Protein AF-A0A9D6IXH8-F1 (afdb_monomer_lite)

Foldseek 3Di:
DDDDDPLLVVLVQVLQVVQPVQKDWDWDQDPVQKIKIWIDHPPFIDIDIDHPVLSVCLVVDVVSSVVVSVVVNVRVVVSVDDDPPDPDPPPPPPCPPPPPDDDDDDDDDDDDDD

pLDDT: mean 77.28, std 16.26, range [39.84, 93.44]

Sequence (114 aa):
MLTVNANQIELMQKIARKIDRRLMFQLHHLADGSIEVKLSHGNRKTETRVSSAALEAARDDVAQFEALRLQVKRVYDRMWAPAPPPKTPRVEIQRDIAFGFRPGGQRGRPGGPR

Structure (mmCIF, N/CA/C/O backbone):
data_AF-A0A9D6IXH8-F1
#
_entry.id   AF-A0A9D6IXH8-F1
#
loop_
_atom_site.group_PDB
_atom_site.id
_atom_site.type_symbol
_atom_site.label_atom_id
_atom_site.label_alt_id
_atom_site.label_comp_id
_atom_site.label_asym_id
_atom_site.label_entity_id
_atom_site.label_seq_id
_atom_site.pdbx_PDB_ins_code
_atom_site.Cartn_x
_atom_site.Cartn_y
_atom_site.Cartn_z
_atom_site.occupancy
_atom_site.B_iso_or_equiv
_atom_site.auth_seq_id
_atom_site.auth_comp_id
_atom_site.auth_asym_id
_atom_site.auth_atom_id
_atom_site.pdbx_PDB_model_num
ATOM 1 N N . MET A 1 1 ? -1.426 20.074 13.081 1.00 44.75 1 MET A N 1
ATOM 2 C CA . MET A 1 1 ? -0.309 19.217 12.630 1.00 44.75 1 MET A CA 1
ATOM 3 C C . MET A 1 1 ? -0.898 17.828 12.413 1.00 44.75 1 MET A C 1
ATOM 5 O O . MET A 1 1 ? -1.232 17.182 13.394 1.00 44.75 1 MET A O 1
ATOM 9 N N . LEU A 1 2 ? -1.189 17.441 11.166 1.00 54.56 2 LEU A N 1
ATOM 10 C CA . LEU A 1 2 ? -1.790 16.136 10.853 1.00 54.56 2 LEU A CA 1
ATOM 11 C C . LEU A 1 2 ? -0.683 15.082 10.929 1.00 54.56 2 LEU A C 1
ATOM 13 O O . LEU A 1 2 ? 0.147 14.968 10.030 1.00 54.56 2 LEU A O 1
ATOM 17 N N . THR A 1 3 ? -0.589 14.401 12.063 1.00 63.78 3 THR A N 1
ATOM 18 C CA . THR A 1 3 ? 0.383 13.333 12.285 1.00 63.78 3 THR A CA 1
ATOM 19 C C . THR A 1 3 ? -0.150 12.019 11.723 1.00 63.78 3 THR A C 1
ATOM 21 O O . THR A 1 3 ? -1.329 11.699 11.857 1.00 63.78 3 THR A O 1
ATOM 24 N N . VAL A 1 4 ? 0.734 11.241 11.092 1.00 66.94 4 VAL A N 1
ATOM 25 C CA . VAL A 1 4 ? 0.423 9.862 10.694 1.00 66.94 4 VAL A CA 1
ATOM 26 C C . VAL A 1 4 ? 0.075 9.073 11.957 1.00 66.94 4 VAL A C 1
ATOM 28 O O . VAL A 1 4 ? 0.859 9.052 12.906 1.00 66.94 4 VAL A O 1
ATOM 31 N N . ASN A 1 5 ? -1.094 8.434 11.976 1.00 81.38 5 ASN A N 1
ATOM 32 C CA . ASN A 1 5 ? -1.536 7.658 13.129 1.00 81.38 5 ASN A CA 1
ATOM 33 C C . ASN A 1 5 ? -0.696 6.370 13.248 1.00 81.38 5 ASN A C 1
ATOM 35 O O . ASN A 1 5 ? -0.424 5.710 12.243 1.00 81.38 5 ASN A O 1
ATOM 39 N N . ALA A 1 6 ? -0.311 5.978 14.466 1.00 81.62 6 ALA A N 1
ATOM 40 C CA . ALA A 1 6 ? 0.466 4.758 14.716 1.00 81.62 6 ALA A CA 1
ATOM 41 C C . ALA A 1 6 ? -0.210 3.510 14.117 1.00 81.62 6 ALA A C 1
ATOM 43 O O . ALA A 1 6 ? 0.450 2.673 13.505 1.00 81.62 6 ALA A O 1
ATOM 44 N N . ASN A 1 7 ? -1.543 3.453 14.171 1.00 84.38 7 ASN A N 1
ATOM 45 C CA . ASN A 1 7 ? -2.324 2.357 1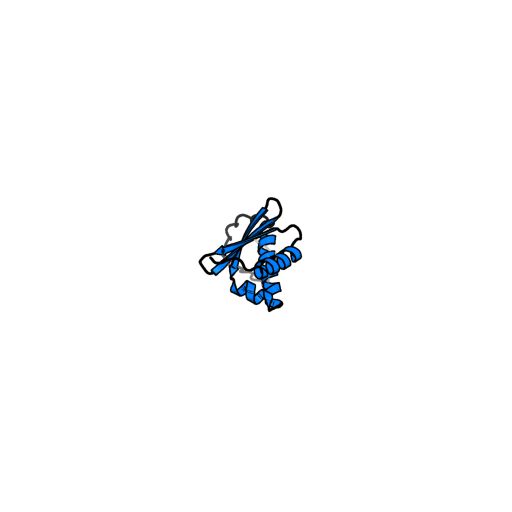3.593 1.00 84.38 7 ASN A CA 1
ATOM 46 C C . ASN A 1 7 ? -2.183 2.270 12.063 1.00 84.38 7 ASN A C 1
ATOM 48 O O . ASN A 1 7 ? -2.118 1.176 11.504 1.00 84.38 7 ASN A O 1
ATOM 52 N N . GLN A 1 8 ? -2.097 3.417 11.379 1.00 84.12 8 GLN A N 1
ATOM 53 C CA . GLN A 1 8 ? -1.906 3.480 9.925 1.00 84.12 8 GLN A CA 1
ATOM 54 C C . GLN A 1 8 ? -0.510 2.972 9.545 1.00 84.12 8 GLN A C 1
ATOM 56 O O . GLN A 1 8 ? -0.355 2.247 8.560 1.00 84.12 8 GLN A O 1
ATOM 61 N N . ILE A 1 9 ? 0.497 3.296 10.363 1.00 86.62 9 ILE A N 1
ATOM 62 C CA . ILE A 1 9 ? 1.861 2.781 10.208 1.00 86.62 9 ILE A CA 1
ATOM 63 C C . ILE A 1 9 ? 1.861 1.259 10.368 1.00 86.62 9 ILE A C 1
ATOM 65 O O . ILE A 1 9 ? 2.368 0.564 9.491 1.00 86.62 9 ILE A O 1
ATOM 69 N N . GLU A 1 10 ? 1.265 0.720 11.432 1.00 89.38 10 GLU A N 1
ATOM 70 C CA . GLU A 1 10 ? 1.212 -0.729 11.667 1.00 89.38 10 GLU A CA 1
ATOM 71 C C . GLU A 1 10 ? 0.480 -1.491 10.559 1.00 89.38 10 GLU A C 1
ATOM 73 O O . GLU A 1 10 ? 0.933 -2.554 10.124 1.00 89.38 10 GLU A O 1
ATOM 78 N N . LEU A 1 11 ? -0.640 -0.953 10.072 1.00 90.00 11 LEU A N 1
ATOM 79 C CA . LEU A 1 11 ? -1.394 -1.549 8.973 1.00 90.00 11 LEU A CA 1
ATOM 80 C C . LEU A 1 11 ? -0.534 -1.641 7.707 1.00 90.00 11 LEU A C 1
ATOM 82 O O . LEU A 1 11 ? -0.424 -2.706 7.094 1.00 90.00 11 LEU A O 1
ATOM 86 N N . MET A 1 12 ? 0.147 -0.548 7.360 1.00 89.56 12 MET A N 1
ATOM 87 C CA . MET A 1 12 ? 1.048 -0.508 6.212 1.00 89.56 12 MET A CA 1
ATOM 88 C C . MET A 1 12 ? 2.273 -1.407 6.399 1.00 89.56 12 MET A C 1
ATOM 90 O O . MET A 1 12 ? 2.682 -2.063 5.442 1.00 89.56 12 MET A O 1
ATOM 94 N N . GLN A 1 13 ? 2.803 -1.545 7.621 1.00 90.44 13 GLN A N 1
ATOM 95 C CA . GLN A 1 13 ? 3.839 -2.538 7.935 1.00 90.44 13 GLN A CA 1
ATOM 96 C C . GLN A 1 13 ? 3.352 -3.965 7.678 1.00 90.44 13 GLN A C 1
ATOM 98 O O . GLN A 1 13 ? 4.084 -4.767 7.093 1.00 90.44 13 GLN A O 1
ATOM 103 N N . LYS A 1 14 ? 2.126 -4.302 8.101 1.00 91.38 14 LYS A N 1
ATOM 104 C CA . LYS A 1 14 ? 1.530 -5.629 7.873 1.00 91.38 14 LYS A CA 1
ATOM 105 C C . LYS A 1 14 ? 1.372 -5.912 6.382 1.00 91.38 14 LYS A C 1
ATOM 107 O O . LYS A 1 14 ? 1.725 -7.002 5.929 1.00 91.38 14 LYS A O 1
ATOM 112 N N . ILE A 1 15 ? 0.891 -4.933 5.616 1.00 91.00 15 ILE A N 1
ATOM 113 C CA . ILE A 1 15 ? 0.760 -5.036 4.158 1.00 91.00 15 ILE A CA 1
ATOM 114 C C . ILE A 1 15 ? 2.132 -5.213 3.505 1.00 91.00 15 ILE A C 1
ATOM 116 O O . ILE A 1 15 ? 2.311 -6.148 2.726 1.00 91.00 15 ILE A O 1
ATOM 120 N N . ALA A 1 16 ? 3.111 -4.379 3.862 1.00 89.62 16 ALA A N 1
ATOM 121 C CA . ALA A 1 16 ? 4.459 -4.451 3.311 1.00 89.62 16 ALA A CA 1
ATOM 122 C C . ALA A 1 16 ? 5.083 -5.830 3.552 1.00 89.62 16 ALA A C 1
ATOM 124 O O . ALA A 1 16 ? 5.503 -6.482 2.600 1.00 89.62 16 ALA A O 1
ATOM 125 N N . ARG A 1 17 ? 5.017 -6.344 4.789 1.00 90.88 17 ARG A N 1
ATOM 126 C CA . ARG A 1 17 ? 5.521 -7.681 5.150 1.00 90.88 17 ARG A CA 1
ATOM 127 C C . ARG A 1 17 ? 4.841 -8.823 4.389 1.00 90.88 17 ARG A C 1
ATOM 129 O O . ARG A 1 17 ? 5.480 -9.850 4.171 1.00 90.88 17 ARG A O 1
ATOM 136 N N . LYS A 1 18 ? 3.566 -8.670 4.009 1.00 90.44 18 LYS A N 1
ATOM 137 C CA . LYS A 1 18 ? 2.831 -9.647 3.184 1.00 90.44 18 LYS A CA 1
ATOM 138 C C . LYS A 1 18 ? 3.218 -9.602 1.704 1.00 90.44 18 LYS A C 1
ATOM 140 O O . LYS A 1 18 ? 2.944 -10.570 1.001 1.00 90.44 18 LYS A O 1
ATOM 145 N N . ILE A 1 19 ? 3.775 -8.490 1.229 1.00 89.19 19 ILE A N 1
ATOM 146 C CA . ILE A 1 19 ? 4.238 -8.333 -0.154 1.00 89.19 19 ILE A CA 1
ATOM 147 C C . ILE A 1 19 ? 5.694 -8.788 -0.248 1.00 89.19 19 ILE A C 1
ATOM 149 O O . ILE A 1 19 ? 5.984 -9.737 -0.967 1.00 89.19 19 ILE A O 1
ATOM 153 N N . ASP A 1 20 ? 6.586 -8.144 0.506 1.00 88.31 20 ASP A N 1
ATOM 154 C CA . ASP A 1 20 ? 8.007 -8.473 0.567 1.00 88.31 20 ASP A CA 1
ATOM 155 C C . ASP A 1 20 ? 8.608 -8.006 1.907 1.00 88.31 20 ASP A C 1
ATOM 157 O O . ASP A 1 20 ? 8.386 -6.882 2.358 1.00 88.31 20 ASP A O 1
ATOM 161 N N . ARG A 1 21 ? 9.408 -8.859 2.559 1.00 88.12 21 ARG A N 1
ATOM 162 C CA . ARG A 1 21 ? 10.027 -8.557 3.865 1.00 88.12 21 ARG A CA 1
ATOM 163 C C . ARG A 1 21 ? 11.081 -7.444 3.811 1.00 88.12 21 ARG A C 1
ATOM 165 O O . ARG A 1 21 ? 11.414 -6.893 4.856 1.00 88.12 21 ARG A O 1
ATOM 172 N N . ARG A 1 22 ? 11.627 -7.145 2.633 1.00 88.94 22 ARG A N 1
ATOM 173 C CA . ARG A 1 22 ? 12.623 -6.095 2.374 1.00 88.94 22 ARG A CA 1
ATOM 174 C C . ARG A 1 22 ? 11.992 -4.790 1.889 1.00 88.94 22 ARG A C 1
ATOM 176 O O . ARG A 1 22 ? 12.716 -3.822 1.665 1.00 88.94 22 ARG A O 1
ATOM 183 N N . LEU A 1 23 ? 10.670 -4.751 1.715 1.00 88.81 23 LEU A N 1
ATOM 184 C CA . LEU A 1 23 ? 9.958 -3.541 1.327 1.00 88.81 23 LEU A CA 1
ATOM 185 C C . LEU A 1 23 ? 9.949 -2.545 2.489 1.00 88.81 23 LEU A C 1
ATOM 187 O O . LEU A 1 23 ? 9.373 -2.804 3.547 1.00 88.81 23 LEU A O 1
ATOM 191 N N . MET A 1 24 ? 10.570 -1.392 2.277 1.00 89.31 24 MET A N 1
ATOM 192 C CA . MET A 1 24 ? 10.493 -0.264 3.194 1.00 89.31 24 MET A CA 1
ATOM 193 C C . MET A 1 24 ? 9.417 0.709 2.716 1.00 89.31 24 MET A C 1
ATOM 195 O O . MET A 1 24 ? 9.140 0.816 1.518 1.00 89.31 24 MET A O 1
ATOM 199 N N . PHE A 1 25 ? 8.800 1.419 3.656 1.00 88.88 25 PHE A N 1
ATOM 200 C CA . PHE A 1 25 ? 7.793 2.423 3.342 1.00 88.88 25 PHE A CA 1
ATOM 201 C C . PHE A 1 25 ? 7.966 3.672 4.211 1.00 88.88 25 PHE A C 1
ATOM 203 O O . PHE A 1 25 ? 8.489 3.606 5.324 1.00 88.88 25 PHE A O 1
ATOM 210 N N . GLN A 1 26 ? 7.512 4.809 3.695 1.00 88.69 26 GLN A N 1
ATOM 211 C CA . GLN A 1 26 ? 7.388 6.069 4.425 1.00 88.69 26 GLN A CA 1
ATOM 212 C C . GLN A 1 26 ? 6.004 6.651 4.157 1.00 88.69 26 GLN A C 1
ATOM 214 O O . GLN A 1 26 ? 5.535 6.629 3.019 1.00 88.69 26 GLN A O 1
ATOM 219 N N . LEU A 1 27 ? 5.355 7.144 5.210 1.00 89.12 27 LEU A N 1
ATOM 220 C CA . LEU A 1 27 ? 4.026 7.743 5.144 1.00 89.12 27 LEU A CA 1
ATOM 221 C C . LEU A 1 27 ? 4.143 9.247 5.380 1.00 89.12 27 LEU A C 1
ATOM 223 O O . LEU A 1 27 ? 4.742 9.669 6.367 1.00 89.12 27 LEU A O 1
ATOM 227 N N . HIS A 1 28 ? 3.542 10.037 4.498 1.00 87.06 28 HIS A N 1
ATOM 228 C CA . HIS A 1 28 ? 3.436 11.485 4.638 1.00 87.06 28 HIS A CA 1
ATOM 229 C C . HIS A 1 28 ? 1.973 11.905 4.505 1.00 87.06 28 HIS A C 1
ATOM 231 O O . HIS A 1 28 ? 1.336 11.634 3.490 1.00 87.06 28 HIS A O 1
ATOM 237 N N . HIS A 1 29 ? 1.437 12.565 5.533 1.00 82.81 29 HIS A N 1
ATOM 238 C CA . HIS A 1 29 ? 0.122 13.206 5.446 1.00 82.81 29 HIS A CA 1
ATOM 239 C C . HIS A 1 29 ? 0.219 14.459 4.583 1.00 82.81 29 HIS A C 1
ATOM 241 O O . HIS A 1 29 ? 1.098 15.299 4.790 1.00 82.81 29 HIS A O 1
ATOM 247 N N . LEU A 1 30 ? -0.695 14.575 3.628 1.00 84.12 30 LEU A N 1
ATOM 248 C CA . LEU A 1 30 ? -0.845 15.736 2.767 1.00 84.12 30 LEU A CA 1
ATOM 249 C C . LEU A 1 30 ? -1.980 16.632 3.286 1.00 84.12 30 LEU A C 1
ATOM 251 O O . LEU A 1 30 ? -2.868 16.200 4.022 1.00 84.12 30 LEU A O 1
ATOM 255 N N . ALA A 1 31 ? -1.941 17.913 2.912 1.00 77.00 31 ALA A N 1
ATOM 256 C CA . ALA A 1 31 ? -2.903 18.916 3.380 1.00 77.00 31 ALA A CA 1
ATOM 257 C C . ALA A 1 31 ? -4.346 18.663 2.896 1.00 77.00 31 ALA A C 1
ATOM 259 O O . ALA A 1 31 ? -5.287 19.199 3.472 1.00 77.00 31 ALA A O 1
ATOM 260 N N . ASP A 1 32 ? -4.517 17.835 1.864 1.00 80.12 32 ASP A N 1
ATOM 261 C CA . ASP A 1 32 ? -5.805 17.409 1.307 1.00 80.12 32 ASP A CA 1
ATOM 262 C C . ASP A 1 32 ? -6.438 16.223 2.065 1.00 80.12 32 ASP A C 1
ATOM 264 O O . ASP A 1 32 ? -7.507 15.748 1.688 1.00 80.12 32 ASP A O 1
ATOM 268 N N . GLY A 1 33 ? -5.790 15.728 3.128 1.00 75.31 33 GLY A N 1
ATOM 269 C CA . GLY A 1 33 ? -6.243 14.561 3.893 1.00 75.31 33 GLY A CA 1
ATOM 270 C C . GLY A 1 33 ? -5.896 13.216 3.245 1.00 75.31 33 GLY A C 1
ATOM 271 O O . GLY A 1 33 ? -6.335 12.162 3.719 1.00 75.31 33 GLY A O 1
ATOM 272 N N . SER A 1 34 ? -5.109 13.225 2.166 1.00 84.75 34 SER A N 1
ATOM 273 C CA . SER A 1 34 ? -4.535 12.015 1.586 1.00 84.75 34 SER A CA 1
ATOM 274 C C . SER A 1 34 ? -3.200 11.655 2.244 1.00 84.75 34 SER A C 1
ATOM 276 O O . SER A 1 34 ? -2.517 12.484 2.848 1.00 84.75 34 SER A O 1
ATOM 278 N N . ILE A 1 35 ? -2.833 10.379 2.150 1.00 87.94 35 ILE A N 1
ATOM 279 C CA . ILE A 1 35 ? -1.586 9.843 2.684 1.00 87.94 35 ILE A CA 1
ATOM 280 C C . ILE A 1 35 ? -0.730 9.399 1.505 1.00 87.94 35 ILE A C 1
ATOM 282 O O . ILE A 1 35 ? -1.080 8.489 0.749 1.00 87.94 35 ILE A O 1
ATOM 286 N N . GLU A 1 36 ? 0.410 10.056 1.347 1.00 90.12 36 GLU A N 1
ATOM 287 C CA . GLU A 1 36 ? 1.445 9.649 0.415 1.00 90.12 36 GLU A CA 1
ATOM 288 C C . GLU A 1 36 ? 2.253 8.503 1.026 1.00 90.12 36 GLU A C 1
ATOM 290 O O . GLU A 1 36 ? 2.796 8.605 2.126 1.00 90.12 36 GLU A O 1
ATOM 295 N N . VAL A 1 37 ? 2.322 7.400 0.293 1.00 90.44 37 VAL A N 1
ATOM 296 C CA . VAL A 1 37 ? 3.057 6.192 0.639 1.00 90.44 37 VAL A CA 1
ATOM 297 C C . VAL A 1 37 ? 4.229 6.066 -0.323 1.00 90.44 37 VAL A C 1
ATOM 299 O O . VAL A 1 37 ? 4.060 5.706 -1.490 1.00 90.44 37 VAL A O 1
ATOM 302 N N . LYS A 1 38 ? 5.437 6.327 0.169 1.00 91.75 38 LYS A N 1
ATOM 303 C CA . LYS A 1 38 ? 6.674 6.047 -0.566 1.00 91.75 38 LYS A CA 1
ATOM 304 C C . LYS A 1 38 ? 7.090 4.620 -0.281 1.00 91.75 38 LYS A C 1
ATOM 306 O O . LYS A 1 38 ? 7.211 4.245 0.878 1.00 91.75 38 LYS A O 1
ATOM 311 N N . LEU A 1 39 ? 7.304 3.837 -1.328 1.00 91.44 39 LEU A N 1
ATOM 312 C CA . LEU A 1 39 ? 7.748 2.450 -1.267 1.00 91.44 39 LEU A CA 1
ATOM 313 C C . LEU A 1 39 ? 9.176 2.371 -1.803 1.00 91.44 39 LEU A C 1
ATOM 315 O O . LEU A 1 39 ? 9.470 2.876 -2.890 1.00 91.44 39 LEU A O 1
ATOM 319 N N . SER A 1 40 ? 10.061 1.710 -1.068 1.00 90.56 40 SER A N 1
ATOM 320 C CA . SER A 1 40 ? 11.445 1.495 -1.478 1.00 90.56 40 SER A CA 1
ATOM 321 C C . SER A 1 40 ? 11.859 0.040 -1.298 1.00 90.56 40 SER A C 1
ATOM 323 O O . SER A 1 40 ? 11.585 -0.595 -0.282 1.00 90.56 40 SER A O 1
ATOM 325 N N . HIS A 1 41 ? 12.530 -0.497 -2.314 1.00 89.62 41 HIS A N 1
ATOM 326 C CA . HIS A 1 41 ? 13.089 -1.842 -2.287 1.00 89.62 41 HIS A CA 1
ATOM 327 C C . HIS A 1 41 ? 14.464 -1.836 -2.970 1.00 89.62 41 HIS A C 1
ATOM 329 O O . HIS A 1 41 ? 14.579 -1.785 -4.199 1.00 89.62 41 HIS A O 1
ATOM 335 N N . GLY A 1 42 ? 15.528 -1.874 -2.162 1.00 87.94 42 GLY A N 1
ATOM 336 C CA . GLY A 1 42 ? 16.898 -1.670 -2.640 1.00 87.94 42 GLY A CA 1
ATOM 337 C C . GLY A 1 42 ? 17.063 -0.287 -3.281 1.00 87.94 42 GLY A C 1
ATOM 338 O O . GLY A 1 42 ? 16.712 0.725 -2.678 1.00 87.94 42 GLY A O 1
ATOM 339 N N . ASN A 1 43 ? 17.550 -0.246 -4.524 1.00 86.88 43 ASN A N 1
ATOM 340 C CA . ASN A 1 43 ? 17.771 1.006 -5.264 1.00 86.88 43 ASN A CA 1
ATOM 341 C C . ASN A 1 43 ? 16.517 1.536 -5.974 1.00 86.88 43 ASN A C 1
ATOM 343 O O . ASN A 1 43 ? 16.553 2.624 -6.548 1.00 86.88 43 ASN A O 1
ATOM 347 N N . ARG A 1 44 ? 15.412 0.782 -5.967 1.00 88.00 44 ARG A N 1
ATOM 348 C CA . ARG A 1 44 ? 14.176 1.181 -6.640 1.00 88.00 44 ARG A CA 1
ATOM 349 C C . ARG A 1 44 ? 13.219 1.836 -5.651 1.00 88.00 44 ARG A C 1
ATOM 351 O O . ARG A 1 44 ? 13.057 1.372 -4.521 1.00 88.00 44 ARG A O 1
ATOM 358 N N . LYS A 1 45 ? 12.597 2.930 -6.085 1.00 89.94 45 LYS A N 1
ATOM 359 C CA . LYS A 1 45 ? 11.658 3.728 -5.295 1.00 89.94 45 LYS A CA 1
ATOM 360 C C . LYS A 1 45 ? 10.440 4.051 -6.147 1.00 89.94 45 LYS A C 1
ATOM 362 O O . LYS A 1 45 ? 10.562 4.249 -7.353 1.00 89.94 45 LYS A O 1
ATOM 367 N N . THR A 1 46 ? 9.275 4.089 -5.526 1.00 90.75 46 THR A N 1
ATOM 368 C CA . THR A 1 46 ? 8.028 4.531 -6.151 1.00 90.75 46 THR A CA 1
ATOM 369 C C . THR A 1 46 ? 7.135 5.140 -5.081 1.00 90.75 46 THR A C 1
ATOM 371 O O . THR A 1 46 ? 7.371 4.957 -3.887 1.00 90.75 46 THR A O 1
ATOM 374 N N . GLU A 1 47 ? 6.114 5.865 -5.495 1.00 89.94 47 GLU A N 1
ATOM 375 C CA . GLU A 1 47 ? 5.183 6.527 -4.595 1.00 89.94 47 GLU A CA 1
ATOM 376 C C . GLU A 1 47 ? 3.751 6.268 -5.043 1.00 89.94 47 GLU A C 1
ATOM 378 O O . GLU A 1 47 ? 3.454 6.078 -6.224 1.00 89.94 47 GLU A O 1
ATOM 383 N N . THR A 1 48 ? 2.851 6.206 -4.074 1.00 89.06 48 THR A N 1
ATOM 384 C CA . THR A 1 48 ? 1.421 6.080 -4.318 1.00 89.06 48 THR A CA 1
ATOM 385 C C . THR A 1 48 ? 0.658 6.885 -3.285 1.00 89.06 48 THR A C 1
ATOM 387 O O . THR A 1 48 ? 1.151 7.118 -2.186 1.00 89.06 48 THR A O 1
ATOM 390 N N . ARG A 1 49 ? -0.548 7.325 -3.631 1.00 90.12 49 ARG A N 1
ATOM 391 C CA . ARG A 1 49 ? -1.427 8.045 -2.711 1.00 90.12 49 ARG A CA 1
ATOM 392 C C . ARG A 1 49 ? -2.585 7.151 -2.317 1.00 90.12 49 ARG A C 1
ATOM 394 O O . ARG A 1 49 ? -3.186 6.489 -3.164 1.00 90.12 49 ARG A O 1
ATOM 401 N N . VAL A 1 50 ? -2.888 7.151 -1.029 1.00 87.06 50 VAL A N 1
ATOM 402 C CA . VAL A 1 50 ? -3.994 6.408 -0.435 1.00 87.06 50 VAL A CA 1
ATOM 403 C C . VAL A 1 50 ? -4.808 7.384 0.401 1.00 87.06 50 VAL A C 1
ATOM 405 O O . VAL A 1 50 ? -4.257 8.184 1.150 1.00 87.06 50 VAL A O 1
ATOM 408 N N . SER A 1 51 ? -6.130 7.355 0.274 1.00 86.06 51 SER A N 1
ATOM 409 C CA . SER A 1 51 ? -6.996 8.170 1.130 1.00 86.06 51 SER A CA 1
ATOM 410 C C . SER A 1 51 ? -6.932 7.684 2.579 1.00 86.06 51 SER A C 1
ATOM 412 O O . SER A 1 51 ? -6.951 6.470 2.803 1.00 86.06 51 SER A O 1
ATOM 414 N N . SER A 1 52 ? -6.968 8.594 3.557 1.00 83.56 52 SER A N 1
ATOM 415 C CA . SER A 1 52 ? -7.030 8.200 4.971 1.00 83.56 52 SER A CA 1
ATOM 416 C C . SER A 1 52 ? -8.252 7.321 5.278 1.00 83.56 52 SER A C 1
ATOM 418 O O . SER A 1 52 ? -8.134 6.377 6.048 1.00 83.56 52 SER A O 1
ATOM 420 N N . ALA A 1 53 ? -9.394 7.555 4.619 1.00 84.00 53 ALA A N 1
ATOM 421 C CA . ALA A 1 53 ? -10.600 6.738 4.780 1.00 84.00 53 ALA A CA 1
ATOM 422 C C . ALA A 1 53 ? -10.396 5.269 4.367 1.00 84.00 53 ALA A C 1
ATOM 424 O O . ALA A 1 53 ? -10.852 4.369 5.061 1.00 84.00 53 ALA A O 1
ATOM 425 N N . ALA A 1 54 ? -9.670 5.014 3.273 1.00 83.94 54 ALA A N 1
ATOM 426 C CA . ALA A 1 54 ? -9.347 3.651 2.847 1.00 83.94 54 ALA A CA 1
ATOM 427 C C . ALA A 1 54 ? -8.420 2.931 3.839 1.00 83.94 54 ALA A C 1
ATOM 429 O O . ALA A 1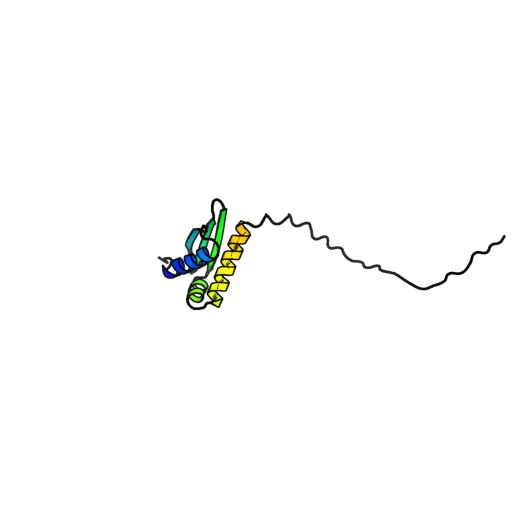 54 ? -8.545 1.724 4.021 1.00 83.94 54 ALA A O 1
ATOM 430 N N . LEU A 1 55 ? -7.505 3.660 4.489 1.00 84.62 55 LEU A N 1
ATOM 431 C CA . LEU A 1 55 ? -6.635 3.099 5.525 1.00 84.62 55 LEU A CA 1
ATOM 432 C C . LEU A 1 55 ? -7.411 2.751 6.799 1.00 84.62 55 LEU A C 1
ATOM 434 O O . LEU A 1 55 ? -7.166 1.696 7.374 1.00 84.62 55 LEU A O 1
ATOM 438 N N . GLU A 1 56 ? -8.363 3.592 7.207 1.00 86.12 56 GLU A N 1
ATOM 439 C CA . GLU A 1 56 ? -9.256 3.271 8.327 1.00 86.12 56 GLU A CA 1
ATOM 440 C C . GLU A 1 56 ? -10.176 2.089 7.976 1.00 86.12 56 GLU A C 1
ATOM 442 O O . GLU A 1 56 ? -10.240 1.122 8.724 1.00 86.12 56 GLU A O 1
ATOM 447 N N . ALA A 1 57 ? -10.800 2.076 6.795 1.00 85.81 57 ALA A N 1
ATOM 448 C CA . ALA A 1 57 ? -11.663 0.967 6.376 1.00 85.81 57 ALA A CA 1
ATOM 449 C C . ALA A 1 57 ? -10.908 -0.375 6.288 1.00 85.81 57 ALA A C 1
ATOM 451 O O . ALA A 1 57 ? -11.424 -1.414 6.694 1.00 85.81 57 ALA A O 1
ATOM 452 N N . ALA A 1 58 ? -9.661 -0.358 5.808 1.00 88.19 58 ALA A N 1
ATOM 453 C CA . ALA A 1 58 ? -8.794 -1.535 5.743 1.00 88.19 58 ALA A CA 1
ATOM 454 C C . ALA A 1 58 ? -8.349 -2.060 7.118 1.00 88.19 58 ALA A C 1
ATOM 456 O O . ALA A 1 58 ? -7.789 -3.155 7.201 1.00 88.19 58 ALA A O 1
ATOM 457 N N . ARG A 1 59 ? -8.556 -1.294 8.193 1.00 86.44 59 ARG A N 1
ATOM 458 C CA . ARG A 1 59 ? -8.316 -1.753 9.561 1.00 86.44 59 ARG A CA 1
ATOM 459 C C . ARG A 1 59 ? -9.445 -2.652 10.055 1.00 86.44 59 ARG A C 1
ATOM 461 O O . ARG A 1 59 ? -9.159 -3.665 10.692 1.00 86.44 59 ARG A O 1
ATOM 468 N N . ASP A 1 60 ? -10.683 -2.265 9.770 1.00 86.62 60 ASP A N 1
ATOM 469 C CA . ASP A 1 60 ? -11.878 -2.902 10.329 1.00 86.62 60 ASP A CA 1
ATOM 470 C C . ASP A 1 60 ? -12.425 -4.022 9.427 1.00 86.62 60 ASP A C 1
ATOM 472 O O . ASP A 1 60 ? -13.050 -4.960 9.919 1.00 86.62 60 ASP A O 1
ATOM 476 N N . ASP A 1 61 ? -12.152 -3.967 8.118 1.00 91.12 61 ASP A N 1
ATOM 477 C CA . ASP A 1 61 ? -12.677 -4.905 7.124 1.00 91.12 61 ASP A CA 1
ATOM 478 C C . ASP A 1 61 ? -11.562 -5.663 6.372 1.00 91.12 61 ASP A C 1
ATOM 480 O O . ASP A 1 61 ? -10.635 -5.086 5.792 1.00 91.12 61 ASP A O 1
ATOM 484 N N . VAL A 1 62 ? -11.673 -6.996 6.344 1.00 90.38 62 VAL A N 1
ATOM 485 C CA . VAL A 1 62 ? -10.691 -7.896 5.712 1.00 90.38 62 VAL A CA 1
ATOM 486 C C . VAL A 1 62 ? -10.669 -7.760 4.184 1.00 90.38 62 VAL A C 1
ATOM 488 O O . VAL A 1 62 ? -9.603 -7.862 3.572 1.00 90.38 62 VAL A O 1
ATOM 491 N N . ALA A 1 63 ? -11.814 -7.521 3.545 1.00 91.12 63 ALA A N 1
ATOM 492 C CA . ALA A 1 63 ? -11.885 -7.307 2.105 1.00 91.12 63 ALA A CA 1
ATOM 493 C C . ALA A 1 63 ? -11.224 -5.977 1.716 1.00 91.12 63 ALA A C 1
ATOM 495 O O . ALA A 1 63 ? -10.474 -5.932 0.738 1.00 91.12 63 ALA A O 1
ATOM 496 N N . GLN A 1 64 ? -11.420 -4.921 2.512 1.00 91.94 64 GLN A N 1
ATOM 497 C CA . GLN A 1 64 ? -10.737 -3.635 2.322 1.00 91.94 64 GLN A CA 1
ATOM 498 C C . GLN A 1 64 ? -9.227 -3.754 2.557 1.00 91.94 64 GLN A C 1
ATOM 500 O O . GLN A 1 64 ? -8.433 -3.198 1.794 1.00 91.94 64 GLN A O 1
ATOM 505 N N . PHE A 1 65 ? -8.811 -4.550 3.546 1.00 91.50 65 PHE A N 1
ATOM 506 C CA . PHE A 1 65 ? -7.403 -4.872 3.764 1.00 91.50 65 PHE A CA 1
ATOM 507 C C . PHE A 1 65 ? -6.763 -5.538 2.541 1.00 91.50 65 PHE A C 1
ATOM 509 O O . PHE A 1 65 ? -5.701 -5.115 2.075 1.00 91.50 65 PHE A O 1
ATOM 516 N N . GLU A 1 66 ? -7.394 -6.581 1.996 1.00 92.44 66 GLU A N 1
ATOM 517 C CA . GLU A 1 66 ? -6.870 -7.290 0.827 1.00 92.44 66 GLU A CA 1
ATOM 518 C C . GLU A 1 66 ? -6.907 -6.422 -0.439 1.00 92.44 66 GLU A C 1
ATOM 520 O O . GLU A 1 66 ? -5.967 -6.470 -1.238 1.00 92.44 66 GLU A O 1
ATOM 525 N N . ALA A 1 67 ? -7.920 -5.565 -0.597 1.00 90.81 67 ALA A N 1
ATOM 526 C CA . ALA A 1 67 ? -7.975 -4.584 -1.678 1.00 90.81 67 ALA A CA 1
ATOM 527 C C . ALA A 1 67 ? -6.794 -3.601 -1.606 1.00 90.81 67 ALA A C 1
ATOM 529 O O . ALA A 1 67 ? -6.092 -3.399 -2.604 1.00 90.81 67 ALA A O 1
ATOM 530 N N . LEU A 1 68 ? -6.510 -3.062 -0.416 1.00 90.62 68 LEU A N 1
ATOM 531 C CA . LEU A 1 68 ? -5.372 -2.174 -0.196 1.00 90.62 68 LEU A CA 1
ATOM 532 C C . LEU A 1 68 ? -4.041 -2.907 -0.421 1.00 90.62 68 LEU A C 1
ATOM 534 O O . LEU A 1 68 ? -3.154 -2.389 -1.104 1.00 90.62 68 LEU A O 1
ATOM 538 N N . ARG A 1 69 ? -3.911 -4.149 0.063 1.00 93.44 69 ARG A N 1
ATOM 539 C CA . ARG A 1 69 ? -2.732 -4.989 -0.193 1.00 93.44 69 ARG A CA 1
ATOM 540 C C . ARG A 1 69 ? -2.501 -5.184 -1.687 1.00 93.44 69 ARG A C 1
ATOM 542 O O . ARG A 1 69 ? -1.371 -5.035 -2.151 1.00 93.44 69 ARG A O 1
ATOM 549 N N . LEU A 1 70 ? -3.545 -5.506 -2.448 1.00 93.00 70 LEU A N 1
ATOM 550 C CA . LEU A 1 70 ? -3.460 -5.684 -3.898 1.00 93.00 70 LEU A CA 1
ATOM 551 C C . LEU A 1 70 ? -3.085 -4.383 -4.610 1.00 93.00 70 LEU A C 1
ATOM 553 O O . LEU A 1 70 ? -2.283 -4.418 -5.543 1.00 93.00 70 LEU A O 1
ATOM 557 N N . GLN A 1 71 ? -3.612 -3.240 -4.169 1.00 90.75 71 GLN A N 1
ATOM 558 C CA . GLN A 1 71 ? -3.235 -1.934 -4.708 1.00 90.75 71 GLN A CA 1
ATOM 559 C C . GLN A 1 71 ? -1.739 -1.659 -4.506 1.00 90.75 71 GLN A C 1
ATOM 561 O O . GLN A 1 71 ? -1.040 -1.360 -5.477 1.00 90.75 71 GLN A O 1
ATOM 566 N N . VAL A 1 72 ? -1.231 -1.829 -3.281 1.00 90.12 72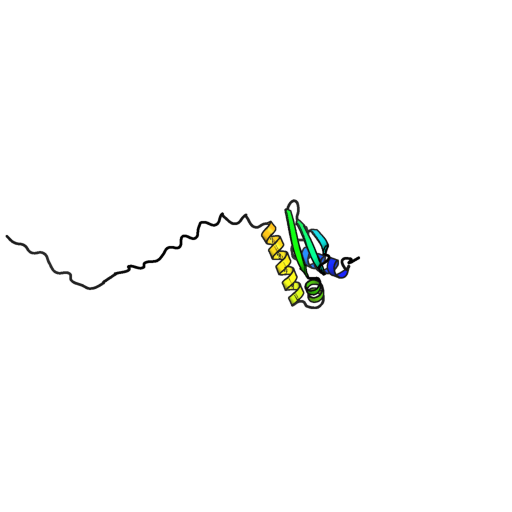 VAL A N 1
ATOM 567 C CA . VAL A 1 72 ? 0.195 -1.641 -2.961 1.00 90.12 72 VAL A CA 1
ATOM 568 C C . VAL A 1 72 ? 1.056 -2.648 -3.728 1.00 90.12 72 VAL A C 1
ATOM 570 O O . VAL A 1 72 ? 2.070 -2.267 -4.312 1.00 90.12 72 VAL A O 1
ATOM 573 N N . LYS A 1 73 ? 0.621 -3.911 -3.830 1.00 91.19 73 LYS A N 1
ATOM 574 C CA . LYS A 1 73 ? 1.314 -4.942 -4.613 1.00 91.19 73 LYS A CA 1
ATOM 575 C C . LYS A 1 73 ? 1.410 -4.568 -6.092 1.00 91.19 73 LYS A C 1
ATOM 577 O O . LYS A 1 73 ? 2.473 -4.705 -6.672 1.00 91.19 73 LYS A O 1
ATOM 582 N N . ARG A 1 74 ? 0.348 -4.043 -6.710 1.00 90.81 74 ARG A N 1
ATOM 583 C CA . ARG A 1 74 ? 0.379 -3.604 -8.121 1.00 90.81 74 ARG A CA 1
ATOM 584 C C . ARG A 1 74 ? 1.335 -2.438 -8.359 1.00 90.81 74 ARG A C 1
ATOM 586 O O . ARG A 1 74 ? 1.851 -2.290 -9.465 1.00 90.81 74 ARG A O 1
ATOM 593 N N . VAL A 1 75 ? 1.515 -1.569 -7.369 1.00 89.69 75 VAL A N 1
ATOM 594 C CA . VAL A 1 75 ? 2.497 -0.478 -7.429 1.00 89.69 75 VAL A CA 1
ATOM 595 C C . VAL A 1 75 ? 3.912 -1.041 -7.280 1.00 89.69 75 VAL A C 1
ATOM 597 O O . VAL A 1 75 ? 4.788 -0.697 -8.070 1.00 89.69 75 VAL A O 1
ATOM 600 N N . TYR A 1 76 ? 4.114 -1.969 -6.343 1.00 89.19 76 TYR A N 1
ATOM 601 C CA . TYR A 1 76 ? 5.367 -2.707 -6.201 1.00 89.19 76 TYR A CA 1
ATOM 602 C C . TYR A 1 76 ? 5.730 -3.471 -7.484 1.00 89.19 76 TYR A C 1
ATOM 604 O O . TYR A 1 76 ? 6.823 -3.295 -8.003 1.00 89.19 76 TYR A O 1
ATOM 612 N N . ASP A 1 77 ? 4.809 -4.238 -8.066 1.00 89.69 77 ASP A N 1
ATOM 613 C CA . ASP A 1 77 ? 5.040 -4.990 -9.305 1.00 89.69 77 ASP A CA 1
ATOM 614 C C . ASP A 1 77 ? 5.392 -4.044 -10.472 1.00 89.69 77 ASP A C 1
ATOM 616 O O . ASP A 1 77 ? 6.272 -4.344 -11.276 1.00 89.69 77 ASP A O 1
ATOM 620 N N . ARG A 1 78 ? 4.775 -2.851 -10.537 1.00 85.69 78 ARG A N 1
ATOM 621 C CA . ARG A 1 78 ? 5.113 -1.808 -11.525 1.00 85.69 78 ARG A CA 1
ATOM 622 C C . ARG A 1 78 ? 6.526 -1.250 -11.371 1.00 85.69 78 ARG A C 1
ATOM 624 O O . ARG A 1 78 ? 7.114 -0.854 -12.368 1.00 85.69 78 ARG A O 1
ATOM 631 N N . MET A 1 79 ? 7.088 -1.259 -10.164 1.00 85.12 79 MET A N 1
ATOM 632 C CA . MET A 1 79 ? 8.494 -0.910 -9.932 1.00 85.12 79 MET A CA 1
ATOM 633 C C . MET A 1 79 ? 9.450 -1.890 -10.635 1.00 85.12 79 MET A C 1
ATOM 635 O O . MET A 1 79 ? 10.591 -1.537 -10.943 1.00 85.12 79 MET A O 1
ATOM 639 N N . TRP A 1 80 ? 8.993 -3.122 -10.881 1.00 82.12 80 TRP A N 1
ATOM 640 C CA . TRP A 1 80 ? 9.752 -4.198 -11.525 1.00 82.12 80 TRP A CA 1
ATOM 641 C C . TRP A 1 80 ? 9.377 -4.444 -12.979 1.00 82.12 80 TRP A C 1
ATOM 643 O O . TRP A 1 80 ? 10.164 -5.054 -13.701 1.00 82.12 80 TRP A O 1
ATOM 653 N N . ALA A 1 81 ? 8.216 -3.953 -13.409 1.00 77.75 81 ALA A N 1
ATOM 654 C CA . ALA A 1 81 ? 7.768 -4.082 -14.780 1.00 77.75 81 ALA A CA 1
ATOM 655 C C . ALA A 1 81 ? 8.793 -3.453 -15.743 1.00 77.75 81 ALA A C 1
ATOM 657 O O . ALA A 1 81 ? 9.27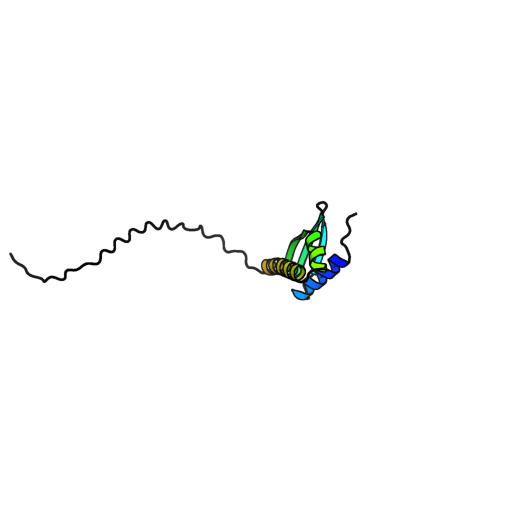6 -2.342 -15.493 1.00 77.75 81 ALA A O 1
ATOM 658 N N . PRO A 1 82 ? 9.139 -4.142 -16.845 1.00 69.44 82 PRO A N 1
ATOM 659 C CA . PRO A 1 82 ? 9.919 -3.527 -17.907 1.00 69.44 82 PRO A CA 1
ATOM 660 C C . PRO A 1 82 ? 9.160 -2.314 -18.452 1.00 69.44 82 PRO A C 1
ATOM 662 O O . PRO A 1 82 ? 7.924 -2.286 -18.433 1.00 69.44 82 PRO A O 1
ATOM 665 N N . ALA A 1 83 ? 9.900 -1.311 -18.936 1.00 63.81 83 ALA A N 1
ATOM 666 C CA . ALA A 1 83 ? 9.289 -0.171 -19.605 1.00 63.81 83 ALA A CA 1
ATOM 667 C C . ALA A 1 83 ? 8.336 -0.697 -20.692 1.00 63.81 83 ALA A C 1
ATOM 669 O O . ALA A 1 83 ? 8.723 -1.615 -21.429 1.00 63.81 83 ALA A O 1
ATOM 670 N N . PRO A 1 84 ? 7.093 -0.186 -20.772 1.00 65.25 84 PRO A N 1
ATOM 671 C CA . PRO A 1 84 ? 6.181 -0.627 -21.810 1.00 65.25 84 PRO A CA 1
ATOM 672 C C . PRO A 1 84 ? 6.882 -0.430 -23.158 1.00 65.25 84 PRO A C 1
ATOM 674 O O . PRO A 1 84 ? 7.511 0.618 -23.354 1.00 65.25 84 PRO A O 1
ATOM 677 N N . PRO A 1 85 ? 6.821 -1.419 -24.070 1.00 71.19 85 PRO A N 1
ATOM 678 C CA . PRO A 1 85 ? 7.387 -1.239 -25.394 1.00 71.19 85 PRO A CA 1
ATOM 679 C C . PRO A 1 85 ? 6.798 0.043 -25.993 1.00 71.19 85 PRO A C 1
ATOM 681 O O . PRO A 1 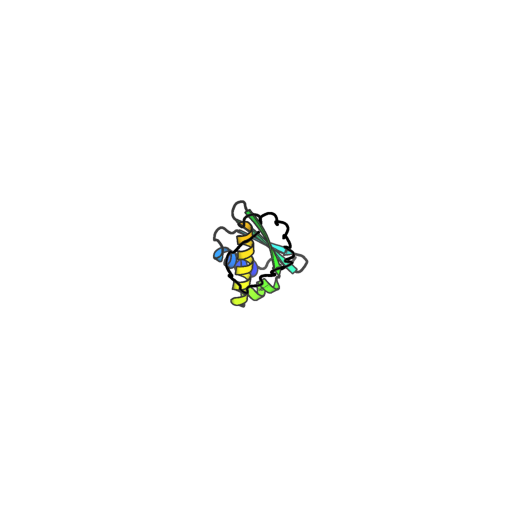85 ? 5.619 0.339 -25.739 1.00 71.19 85 PRO A O 1
ATOM 684 N N . PRO A 1 86 ? 7.599 0.833 -26.735 1.00 67.44 86 PRO A N 1
ATOM 685 C CA . PRO A 1 86 ? 7.091 2.024 -27.396 1.00 67.44 86 PRO A CA 1
ATOM 686 C C . PRO A 1 86 ? 5.825 1.622 -28.143 1.00 67.44 86 PRO A C 1
ATOM 688 O O . PRO A 1 86 ? 5.839 0.620 -28.860 1.00 67.44 86 PRO A O 1
ATOM 691 N N . LYS A 1 87 ? 4.719 2.339 -27.888 1.00 64.75 87 LYS A N 1
ATOM 692 C CA . LYS A 1 87 ? 3.434 2.078 -28.539 1.00 64.75 87 LYS A CA 1
ATOM 693 C C . LYS A 1 87 ? 3.708 2.045 -30.034 1.00 64.75 87 LYS A C 1
ATOM 695 O O . LYS A 1 87 ? 3.914 3.097 -30.638 1.00 64.75 87 LYS A O 1
ATOM 700 N N . THR A 1 88 ? 3.736 0.853 -30.622 1.00 62.31 88 THR A N 1
ATOM 701 C CA . THR A 1 88 ? 3.655 0.739 -32.066 1.00 62.31 88 THR A CA 1
ATOM 702 C C . THR A 1 88 ? 2.370 1.466 -32.442 1.00 62.31 88 THR A C 1
ATOM 704 O O . THR A 1 88 ? 1.344 1.250 -31.780 1.00 62.31 88 THR A O 1
ATOM 707 N N . PRO A 1 89 ? 2.417 2.411 -33.398 1.00 62.25 89 PRO A N 1
ATOM 708 C CA . PRO A 1 89 ? 1.207 3.065 -33.853 1.00 62.25 89 PRO A CA 1
ATOM 709 C C . PRO A 1 89 ? 0.232 1.948 -34.194 1.00 62.25 89 PRO A C 1
ATOM 711 O O . PRO A 1 89 ? 0.574 1.016 -34.925 1.00 62.25 89 PRO A O 1
ATOM 714 N N . ARG A 1 90 ? -0.935 1.981 -33.547 1.00 59.84 90 ARG A N 1
ATOM 715 C CA . ARG A 1 90 ? -2.030 1.065 -33.822 1.00 59.84 90 ARG A CA 1
ATOM 716 C C . ARG A 1 90 ? -2.300 1.229 -35.309 1.00 59.84 90 ARG A C 1
ATOM 718 O O . ARG A 1 90 ? -2.872 2.235 -35.708 1.00 59.84 90 ARG A O 1
ATOM 725 N N . VAL A 1 91 ? -1.803 0.301 -36.123 1.00 60.25 91 VAL A N 1
ATOM 726 C CA . VAL A 1 91 ? -2.169 0.237 -37.529 1.00 60.25 91 VAL A CA 1
ATOM 727 C C . VAL A 1 91 ? -3.648 -0.107 -37.485 1.00 60.25 91 VAL A C 1
ATOM 729 O O . VAL A 1 91 ? -4.023 -1.254 -37.240 1.00 60.25 91 VAL A O 1
ATOM 732 N N . GLU A 1 92 ? -4.498 0.913 -37.589 1.00 54.38 92 GLU A N 1
ATOM 733 C CA . GLU A 1 92 ? -5.876 0.730 -38.010 1.00 54.38 92 GLU A CA 1
ATOM 734 C C . GLU A 1 92 ? -5.792 0.114 -39.397 1.00 54.38 92 GLU A C 1
ATOM 736 O O . GLU A 1 92 ? -5.689 0.797 -40.412 1.00 54.38 92 GLU A O 1
ATOM 741 N N . ILE A 1 93 ? -5.765 -1.215 -39.436 1.00 60.72 93 ILE A N 1
ATOM 742 C CA . ILE A 1 93 ? -6.109 -1.944 -40.639 1.00 60.72 93 ILE A CA 1
ATOM 743 C C . ILE A 1 93 ? -7.585 -1.614 -40.838 1.00 60.72 93 ILE A C 1
ATOM 745 O O . ILE A 1 93 ? -8.449 -2.241 -40.222 1.00 60.72 93 ILE A O 1
ATOM 749 N N . GLN A 1 94 ? -7.862 -0.585 -41.644 1.00 54.84 94 GLN A N 1
ATOM 750 C CA . GLN A 1 94 ? -9.151 -0.435 -42.301 1.00 54.84 94 GLN A CA 1
ATOM 751 C C . GLN A 1 94 ? -9.361 -1.739 -43.063 1.00 54.84 94 GLN A C 1
ATOM 753 O O . GLN A 1 94 ? -8.767 -1.995 -44.108 1.00 54.84 94 GLN A O 1
ATOM 758 N N . ARG A 1 95 ? -10.116 -2.642 -42.442 1.00 54.03 95 ARG A N 1
ATOM 759 C CA . ARG A 1 95 ? -10.575 -3.873 -43.058 1.00 54.03 95 ARG A CA 1
ATOM 760 C C . ARG A 1 95 ? -11.673 -3.482 -44.042 1.00 54.03 95 ARG A C 1
ATOM 762 O O . ARG A 1 95 ? -12.848 -3.690 -43.764 1.00 54.03 95 ARG A O 1
ATOM 769 N N . ASP A 1 96 ? -11.274 -2.938 -45.186 1.00 51.47 96 ASP A N 1
ATOM 770 C CA . ASP A 1 96 ? -12.068 -3.017 -46.406 1.00 51.47 96 ASP A CA 1
ATOM 771 C C . ASP A 1 96 ? -12.040 -4.485 -46.845 1.00 51.47 96 ASP A C 1
ATOM 773 O O . ASP A 1 96 ? -11.170 -4.957 -47.579 1.00 51.47 96 ASP A O 1
ATOM 777 N N . ILE A 1 97 ? -12.941 -5.269 -46.256 1.00 52.81 97 ILE A N 1
ATOM 778 C CA . ILE A 1 97 ? -13.156 -6.672 -46.598 1.00 52.81 97 ILE A CA 1
ATOM 779 C C . ILE A 1 97 ? -13.856 -6.683 -47.958 1.00 52.81 97 ILE A C 1
ATOM 781 O O . ILE A 1 97 ? -15.065 -6.856 -48.052 1.00 52.81 97 ILE A O 1
ATOM 785 N N . ALA A 1 98 ? -13.086 -6.544 -49.033 1.00 54.34 98 ALA A N 1
ATOM 786 C CA . ALA A 1 98 ? -13.495 -6.989 -50.359 1.00 54.34 98 ALA A CA 1
ATOM 787 C C . ALA A 1 98 ? -13.222 -8.500 -50.489 1.00 54.34 98 ALA A C 1
ATOM 789 O O . ALA A 1 98 ? -12.441 -8.946 -51.325 1.00 54.34 98 ALA A O 1
ATOM 790 N N . PHE A 1 99 ? -13.850 -9.319 -49.636 1.00 46.75 99 PHE A N 1
ATOM 791 C CA . PHE A 1 99 ? -13.888 -10.773 -49.827 1.00 46.75 99 PHE A CA 1
ATOM 792 C C . PHE A 1 99 ? -15.029 -11.128 -50.788 1.00 46.75 99 PHE A C 1
ATOM 794 O O . PHE A 1 99 ? -16.075 -11.642 -50.404 1.00 46.75 99 PHE A O 1
ATOM 801 N N . GLY A 1 100 ? -14.806 -10.864 -52.073 1.00 43.53 100 GLY A N 1
ATOM 802 C CA . GLY A 1 100 ? -15.600 -11.415 -53.169 1.00 43.53 100 GLY A CA 1
ATOM 803 C C . GLY A 1 100 ? -15.167 -12.843 -53.508 1.00 43.53 100 GLY A C 1
ATOM 804 O O . GLY A 1 100 ? -14.774 -13.113 -54.638 1.00 43.53 100 GLY A O 1
ATOM 805 N N . PHE A 1 101 ? -15.202 -13.765 -52.542 1.00 49.91 101 PHE A N 1
ATOM 806 C CA . PHE A 1 101 ? -15.121 -15.197 -52.842 1.00 49.91 101 PHE A CA 1
ATOM 807 C C . PHE A 1 101 ? -16.473 -15.635 -53.418 1.00 49.91 101 PHE A C 1
ATOM 809 O O . PHE A 1 101 ? -17.452 -15.768 -52.687 1.00 49.91 101 PHE A O 1
ATOM 816 N N . ARG A 1 102 ? -16.533 -15.867 -54.733 1.00 51.53 102 ARG A N 1
ATOM 817 C CA . ARG A 1 102 ? -17.661 -16.540 -55.391 1.00 51.53 102 ARG A CA 1
ATOM 818 C C . ARG A 1 102 ? -17.272 -18.000 -55.657 1.00 51.53 102 ARG A C 1
ATOM 820 O O . ARG A 1 102 ? -16.505 -18.242 -56.586 1.00 51.53 102 ARG A O 1
ATOM 827 N N . PRO A 1 103 ? -17.755 -18.985 -54.880 1.00 53.47 103 PRO A N 1
ATOM 828 C CA . PRO A 1 103 ? -17.597 -20.388 -55.230 1.00 53.47 103 PRO A CA 1
ATOM 829 C C . PRO A 1 103 ? -18.774 -20.804 -56.122 1.00 53.47 103 PRO A C 1
ATOM 831 O O . PRO A 1 103 ? -19.930 -20.580 -55.770 1.00 53.47 103 PRO A O 1
ATOM 834 N N . GLY A 1 104 ? -18.509 -21.403 -57.284 1.00 44.31 104 GLY A N 1
ATOM 835 C CA . GLY A 1 104 ? -19.596 -21.950 -58.098 1.00 44.31 104 GLY A CA 1
ATO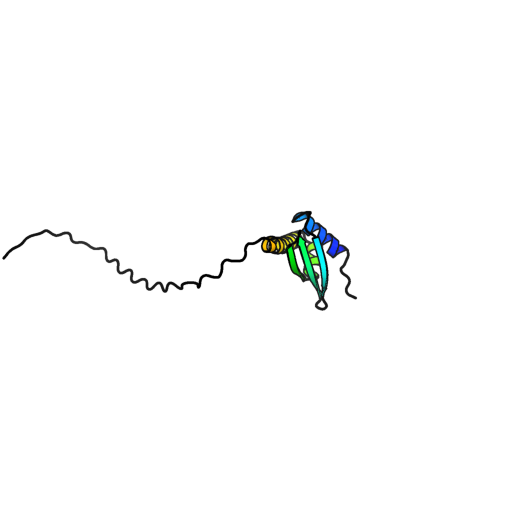M 836 C C . GLY A 1 104 ? -19.230 -22.316 -59.529 1.00 44.31 104 GLY A C 1
ATOM 837 O O . GLY A 1 104 ? -19.584 -21.593 -60.445 1.00 44.31 104 GLY A O 1
ATOM 838 N N . GLY A 1 105 ? -18.541 -23.450 -59.681 1.00 48.31 105 GLY A N 1
ATOM 839 C CA . GLY A 1 105 ? -18.706 -24.426 -60.764 1.00 48.31 105 GLY A CA 1
ATOM 840 C C . GLY A 1 105 ? -18.738 -23.964 -62.226 1.00 48.31 105 GLY A C 1
ATOM 841 O O . GLY A 1 105 ? -19.753 -23.490 -62.705 1.00 48.31 105 GLY A O 1
ATOM 842 N N . GLN A 1 106 ? -17.722 -24.355 -62.997 1.00 50.66 106 GLN A N 1
ATOM 843 C CA . GLN A 1 106 ? -17.907 -25.385 -64.029 1.00 50.66 106 GLN A CA 1
ATOM 844 C C . GLN A 1 106 ? -16.559 -25.793 -64.625 1.00 50.66 106 GLN A C 1
ATOM 846 O O . GLN A 1 106 ? -15.808 -24.999 -65.180 1.00 50.66 106 GLN A O 1
ATOM 851 N N . ARG A 1 107 ? -16.268 -27.083 -64.485 1.00 56.50 107 ARG A N 1
ATOM 852 C CA . ARG A 1 107 ? -15.168 -27.796 -65.124 1.00 56.50 107 ARG A CA 1
ATOM 853 C C . ARG A 1 107 ? -15.738 -28.323 -66.445 1.00 56.50 107 ARG A C 1
ATOM 855 O O . ARG A 1 107 ? -16.621 -29.174 -66.408 1.00 56.50 107 ARG A O 1
ATOM 862 N N . GLY A 1 108 ? -15.278 -27.813 -67.588 1.00 49.53 108 GLY A N 1
ATOM 863 C CA . GLY A 1 108 ? -15.834 -28.158 -68.902 1.00 49.53 108 GLY A CA 1
ATOM 864 C C . GLY A 1 108 ? -14.822 -28.039 -70.044 1.00 49.53 108 GLY A C 1
ATOM 865 O O . GLY A 1 108 ? -14.791 -27.021 -70.708 1.00 49.53 108 GLY A O 1
ATOM 866 N N . ARG A 1 109 ? -14.025 -29.107 -70.198 1.00 52.59 109 ARG A N 1
ATOM 867 C CA . ARG A 1 109 ? -13.282 -29.661 -71.360 1.00 52.59 109 ARG A CA 1
ATOM 868 C C . ARG A 1 109 ? -12.554 -28.778 -72.411 1.00 52.59 109 ARG A C 1
ATOM 870 O O . ARG A 1 109 ? -13.056 -27.749 -72.836 1.00 52.59 109 ARG A O 1
ATOM 877 N N . PRO A 1 110 ? -11.412 -29.286 -72.935 1.00 57.22 110 PRO A N 1
ATOM 878 C CA . PRO A 1 110 ? -10.670 -28.700 -74.048 1.00 57.22 110 PRO A CA 1
ATOM 879 C C . PRO A 1 110 ? -11.226 -29.167 -75.405 1.00 57.22 110 PRO A C 1
ATOM 881 O O . PRO A 1 110 ? -11.612 -30.327 -75.562 1.00 57.22 110 PRO A O 1
ATOM 884 N N . GLY A 1 111 ? -11.205 -28.285 -76.401 1.00 39.84 111 GLY A N 1
ATOM 885 C CA . GLY A 1 111 ? -11.463 -28.614 -77.801 1.00 39.84 111 GLY A CA 1
ATOM 886 C C . GLY A 1 111 ? -11.207 -27.400 -78.692 1.00 39.84 111 GLY A C 1
ATOM 887 O O . GLY A 1 111 ? -11.795 -26.350 -78.454 1.00 39.84 111 GLY A O 1
ATOM 888 N N . GLY A 1 112 ? -10.314 -27.536 -79.685 1.00 42.38 112 GLY A N 1
ATOM 889 C CA . GLY A 1 112 ? -10.190 -26.595 -80.820 1.00 42.38 112 GLY A CA 1
ATOM 890 C C . GLY A 1 112 ? -11.470 -26.573 -81.685 1.00 42.38 112 GLY A C 1
ATOM 891 O O . GLY A 1 112 ? -12.468 -27.138 -81.234 1.00 42.38 112 GLY A O 1
ATOM 892 N N . PRO A 1 113 ? -11.503 -26.043 -82.933 1.00 54.19 113 PRO A N 1
ATOM 893 C CA . PRO A 1 113 ? -10.385 -25.808 -83.866 1.00 54.19 113 PRO A CA 1
ATOM 894 C C . PRO A 1 113 ? -10.489 -24.506 -84.720 1.00 54.19 113 PRO A C 1
ATOM 896 O O . PRO A 1 113 ? -11.446 -23.747 -84.594 1.00 54.19 113 PRO A O 1
ATOM 899 N N . ARG A 1 114 ? -9.554 -24.397 -85.683 1.00 42.97 114 ARG A N 1
ATOM 900 C CA . ARG A 1 114 ? -9.492 -23.570 -86.914 1.00 42.97 114 ARG A CA 1
ATOM 901 C C . ARG A 1 114 ? -8.611 -22.329 -86.869 1.00 42.97 114 ARG A C 1
ATOM 903 O O . ARG A 1 114 ? -8.972 -21.355 -86.185 1.00 42.97 114 ARG A O 1
#

Secondary structure (DSSP, 8-state):
--PPPHHHHHHHHHHHHHH-TT-EEEEEE-TTSEEEEEEEETTEEEEEEEEHHHHHHHHH-HHHHHHHHHHHHHHHHHHHSPPPPP----------------------------

Radius of gyration: 29.55 Å; chains: 1; bounding box: 37×49×102 Å